Protein AF-A0A2T0TMZ8-F1 (afdb_monomer)

Secondary structure (DSSP, 8-state):
-EEEEEES---TT-EEEETTEEEE--TTS-HHHHHHHHHHSTTTSEEEEEE---------------

pLDDT: mean 74.01, std 14.35, range [41.53, 87.62]

Nearest PDB structures (foldseek):
  8pk0-assembly1_f  TM=1.815E-01  e=9.728E+00  Homo sapiens

Structure (mmCIF, N/CA/C/O backbone):
data_AF-A0A2T0TMZ8-F1
#
_entry.id   AF-A0A2T0TMZ8-F1
#
loop_
_atom_site.group_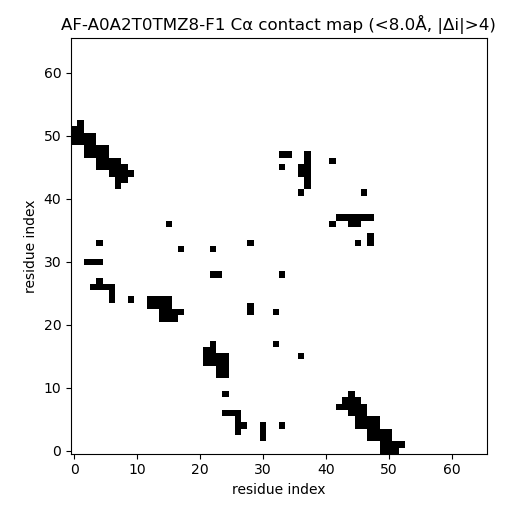PDB
_atom_site.id
_atom_site.type_symbol
_atom_site.label_atom_id
_atom_site.label_alt_id
_atom_site.label_comp_id
_atom_site.label_asym_id
_atom_site.label_entity_id
_atom_site.label_seq_id
_atom_site.pdbx_PDB_ins_code
_atom_site.Cartn_x
_atom_site.Cartn_y
_atom_site.Cartn_z
_atom_site.occupancy
_atom_site.B_iso_or_equiv
_atom_site.auth_seq_id
_atom_site.auth_comp_id
_atom_site.auth_asym_id
_atom_site.auth_atom_id
_atom_site.pdbx_PDB_model_num
ATOM 1 N N . MET A 1 1 ? -12.498 10.646 9.480 1.00 52.53 1 MET A N 1
ATOM 2 C CA . MET A 1 1 ? -11.146 10.332 9.990 1.00 52.53 1 MET A CA 1
ATOM 3 C C . MET A 1 1 ? -10.225 10.305 8.782 1.00 52.53 1 MET A C 1
ATOM 5 O O . MET A 1 1 ? -10.531 9.567 7.851 1.00 52.53 1 MET A O 1
ATOM 9 N N . ALA A 1 2 ? -9.219 11.179 8.714 1.00 64.12 2 ALA A N 1
ATOM 10 C CA . ALA A 1 2 ? -8.326 11.255 7.557 1.00 64.12 2 ALA A CA 1
ATOM 11 C C . ALA A 1 2 ? -7.169 10.265 7.759 1.00 64.12 2 ALA A C 1
ATOM 13 O O . ALA A 1 2 ? -6.345 10.441 8.649 1.00 64.12 2 ALA A 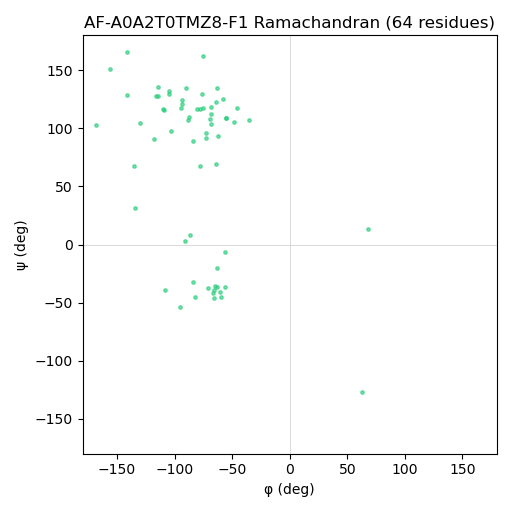O 1
ATOM 14 N N . LYS A 1 3 ? -7.141 9.184 6.975 1.00 76.06 3 LYS A N 1
ATOM 15 C CA . LYS A 1 3 ? -6.033 8.221 6.998 1.00 76.06 3 LYS A CA 1
ATOM 16 C C . LYS A 1 3 ? -4.994 8.660 5.970 1.00 76.06 3 LYS A C 1
ATOM 18 O O . LYS A 1 3 ? -5.355 9.024 4.853 1.00 76.06 3 LYS A O 1
ATOM 23 N N . LYS A 1 4 ? -3.721 8.636 6.349 1.00 81.94 4 LYS A N 1
ATOM 24 C CA . LYS A 1 4 ? -2.587 8.985 5.497 1.00 81.94 4 LYS A CA 1
ATOM 25 C C . LYS A 1 4 ? -1.861 7.720 5.060 1.00 81.94 4 LYS A C 1
ATOM 27 O O . LYS A 1 4 ? -1.523 6.871 5.885 1.00 81.94 4 LYS A O 1
ATOM 32 N N . ILE A 1 5 ? -1.627 7.604 3.759 1.00 84.31 5 ILE A N 1
ATOM 33 C CA . ILE A 1 5 ? -0.922 6.476 3.151 1.00 84.31 5 ILE A CA 1
ATOM 34 C C . ILE A 1 5 ? 0.550 6.861 3.045 1.00 84.31 5 ILE A C 1
ATOM 36 O O . ILE A 1 5 ? 0.880 7.853 2.403 1.00 84.31 5 ILE A O 1
ATOM 40 N N . THR A 1 6 ? 1.422 6.080 3.673 1.00 85.06 6 THR A N 1
ATOM 41 C CA . THR A 1 6 ? 2.875 6.228 3.571 1.00 85.06 6 THR A CA 1
ATOM 42 C C . THR A 1 6 ? 3.410 5.064 2.755 1.00 85.06 6 THR A C 1
ATOM 44 O O . THR A 1 6 ? 3.307 3.914 3.180 1.00 85.06 6 THR A O 1
ATOM 47 N N . VAL A 1 7 ? 3.979 5.332 1.585 1.00 83.94 7 VAL A N 1
ATOM 48 C CA . VAL A 1 7 ? 4.613 4.288 0.772 1.00 83.94 7 VAL A CA 1
ATOM 49 C C . VAL A 1 7 ? 6.011 4.012 1.330 1.00 83.94 7 VAL A C 1
ATOM 51 O O . VAL A 1 7 ? 6.854 4.902 1.355 1.00 83.94 7 VAL A O 1
ATOM 54 N N . ILE A 1 8 ? 6.251 2.789 1.814 1.00 82.50 8 ILE A N 1
ATOM 55 C CA . ILE A 1 8 ? 7.551 2.375 2.373 1.00 82.50 8 ILE A CA 1
ATOM 56 C C . ILE A 1 8 ? 8.494 1.974 1.242 1.00 82.50 8 ILE A C 1
ATOM 58 O O . ILE A 1 8 ? 9.658 2.368 1.229 1.00 82.50 8 ILE A O 1
ATOM 62 N N . HIS A 1 9 ? 7.984 1.197 0.286 1.00 74.94 9 HIS A N 1
ATOM 63 C CA . HIS A 1 9 ? 8.766 0.717 -0.841 1.00 74.94 9 HIS A CA 1
ATOM 64 C C . HIS A 1 9 ? 8.181 1.253 -2.146 1.00 74.94 9 HIS A C 1
ATOM 66 O O . HIS A 1 9 ? 7.321 0.639 -2.777 1.00 74.94 9 HIS A O 1
ATOM 72 N N . SER A 1 10 ? 8.687 2.416 -2.561 1.00 63.66 10 SER A N 1
ATOM 73 C CA . SER A 1 10 ? 8.374 3.038 -3.849 1.00 63.66 10 SER A CA 1
ATOM 74 C C . SER A 1 10 ? 9.148 2.349 -4.968 1.00 63.66 10 SER A C 1
ATOM 76 O O . SER A 1 10 ? 10.050 2.924 -5.568 1.00 63.66 10 SER A O 1
ATOM 78 N N . ALA A 1 11 ? 8.831 1.090 -5.256 1.00 65.25 11 ALA A N 1
ATOM 79 C CA . ALA A 1 11 ? 9.142 0.579 -6.580 1.00 65.25 11 ALA A CA 1
ATOM 80 C C . ALA A 1 11 ? 8.202 1.319 -7.539 1.00 65.25 11 ALA A C 1
ATOM 82 O O . ALA A 1 11 ? 6.993 1.103 -7.507 1.00 65.25 11 ALA A O 1
ATOM 83 N N . GLU A 1 12 ? 8.738 2.241 -8.340 1.00 65.00 12 GLU A N 1
ATOM 84 C CA . GLU A 1 12 ? 7.988 3.252 -9.110 1.00 65.00 12 GLU A CA 1
ATOM 85 C C . GLU A 1 12 ? 6.911 2.689 -10.068 1.00 65.00 12 GLU A C 1
ATOM 87 O O . GLU A 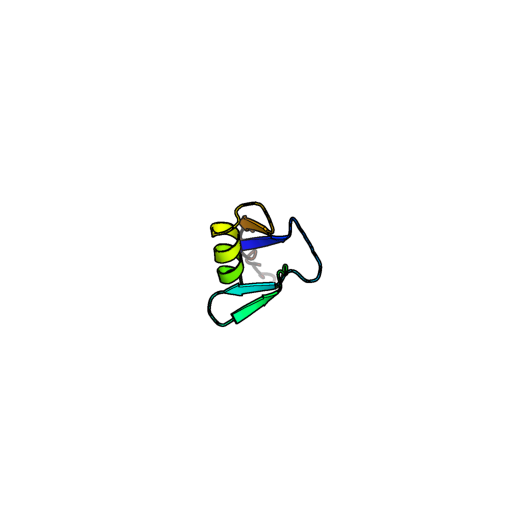1 12 ? 6.107 3.444 -10.622 1.00 65.00 12 GLU A O 1
ATOM 92 N N . ASN A 1 13 ? 6.841 1.363 -10.228 1.00 69.19 13 ASN A N 1
ATOM 93 C CA . ASN A 1 13 ? 5.867 0.633 -11.038 1.00 69.19 13 ASN A CA 1
ATOM 94 C C . ASN A 1 13 ? 5.260 -0.596 -10.334 1.00 69.19 13 ASN A C 1
ATOM 96 O O . ASN A 1 13 ? 4.935 -1.575 -11.001 1.00 69.19 13 ASN A O 1
ATOM 100 N N . LEU A 1 14 ? 5.104 -0.581 -9.006 1.00 77.38 14 LEU A N 1
ATOM 101 C CA . LEU A 1 14 ? 4.418 -1.677 -8.316 1.00 77.38 14 LEU A CA 1
ATOM 102 C C . LEU A 1 14 ? 2.894 -1.547 -8.485 1.00 77.38 14 LEU A C 1
ATOM 104 O O . LEU A 1 14 ? 2.278 -0.559 -8.071 1.00 77.38 14 LEU A O 1
ATOM 108 N N . ILE A 1 15 ? 2.308 -2.544 -9.147 1.00 84.00 15 ILE A N 1
ATOM 109 C CA . ILE A 1 15 ? 0.884 -2.628 -9.480 1.00 84.00 15 ILE A CA 1
ATOM 110 C C . ILE A 1 15 ? 0.307 -3.833 -8.738 1.00 84.00 15 ILE A C 1
ATOM 112 O O . ILE A 1 15 ? 0.843 -4.935 -8.837 1.00 84.00 15 ILE A O 1
ATOM 116 N N . PHE A 1 16 ? -0.775 -3.617 -7.995 1.00 84.12 16 PHE A N 1
ATOM 117 C CA . PHE A 1 16 ? -1.510 -4.668 -7.298 1.00 84.12 16 PHE A CA 1
ATOM 118 C C . PHE A 1 16 ? -2.806 -4.959 -8.030 1.00 84.12 16 PHE A C 1
ATOM 120 O O . PHE A 1 16 ? -3.572 -4.046 -8.327 1.00 84.12 16 PHE A O 1
ATOM 127 N N . SER A 1 17 ? -3.086 -6.232 -8.271 1.00 85.50 17 SER A N 1
ATOM 128 C CA . SER A 1 17 ? -4.382 -6.666 -8.782 1.00 85.50 17 SER A CA 1
ATOM 129 C C . SER A 1 17 ? -5.326 -6.922 -7.604 1.00 85.50 17 SER A C 1
ATOM 131 O O . SER A 1 17 ? -5.168 -7.901 -6.876 1.00 85.50 17 SER A O 1
ATOM 133 N N . ILE A 1 18 ? -6.296 -6.030 -7.395 1.00 83.25 18 ILE A N 1
ATOM 134 C CA . ILE A 1 18 ? -7.369 -6.177 -6.406 1.00 83.25 18 ILE A CA 1
ATOM 135 C C . ILE A 1 18 ? -8.637 -6.582 -7.163 1.00 83.25 18 ILE A C 1
ATOM 137 O O . ILE A 1 18 ? -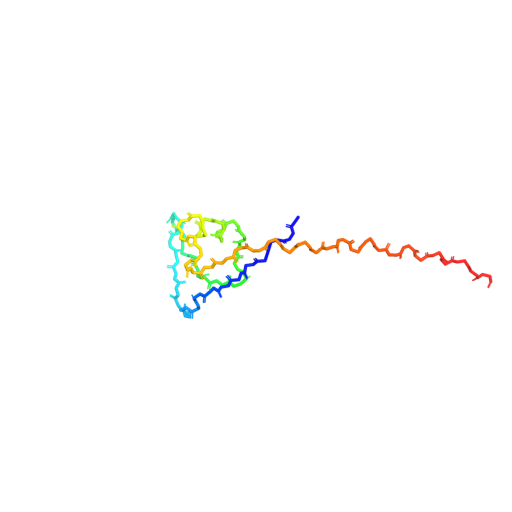9.328 -5.747 -7.752 1.00 83.25 18 ILE A O 1
ATOM 141 N N . GLY A 1 19 ? -8.928 -7.884 -7.175 1.00 82.88 19 GLY A N 1
ATOM 142 C CA . GLY A 1 19 ? -9.986 -8.445 -8.021 1.00 82.88 19 GLY A CA 1
ATOM 143 C C . GLY A 1 19 ? -9.662 -8.240 -9.504 1.00 82.88 19 GLY A C 1
ATOM 144 O O . GLY A 1 19 ? -8.563 -8.564 -9.940 1.00 82.88 19 GLY A O 1
ATOM 145 N N . ASP A 1 20 ? -10.594 -7.656 -10.258 1.00 85.88 20 ASP A N 1
ATOM 146 C CA . ASP A 1 20 ? -10.428 -7.331 -11.686 1.00 85.88 20 ASP A CA 1
ATOM 147 C C . ASP A 1 20 ? -9.764 -5.965 -11.945 1.00 85.88 20 ASP A C 1
ATOM 149 O O . ASP A 1 20 ? -9.761 -5.471 -13.074 1.00 85.88 20 ASP A O 1
ATOM 153 N N . ARG A 1 21 ? -9.254 -5.295 -10.903 1.00 82.12 21 ARG A N 1
ATOM 154 C CA . ARG A 1 21 ? -8.679 -3.948 -11.008 1.00 82.12 21 ARG A CA 1
ATOM 155 C C . ARG A 1 21 ? -7.194 -3.953 -10.703 1.00 82.12 21 ARG A C 1
ATOM 157 O O . ARG A 1 21 ? -6.764 -4.512 -9.701 1.00 82.12 21 ARG A O 1
ATOM 164 N N . GLU A 1 22 ? -6.432 -3.249 -11.527 1.00 86.81 22 GLU A N 1
ATOM 165 C CA . GLU A 1 22 ? -5.022 -2.964 -11.288 1.00 86.81 22 GLU A CA 1
ATOM 166 C C . GLU A 1 22 ? -4.882 -1.604 -10.598 1.00 86.81 22 GLU A C 1
ATOM 168 O O . GLU A 1 22 ? -5.264 -0.565 -11.139 1.00 86.81 22 GLU A O 1
ATOM 173 N N . VAL A 1 23 ? -4.345 -1.607 -9.382 1.00 84.12 23 VAL A N 1
ATOM 174 C CA . VAL A 1 23 ? -4.114 -0.415 -8.570 1.00 84.12 23 VAL A CA 1
ATOM 175 C C . VAL A 1 23 ? -2.616 -0.168 -8.493 1.00 84.12 23 VAL A C 1
ATOM 177 O O . VAL A 1 23 ? -1.857 -0.976 -7.956 1.00 84.12 23 VAL A O 1
ATOM 180 N N . LYS A 1 24 ? -2.176 0.969 -9.036 1.00 86.19 24 LYS A N 1
ATOM 181 C CA . LYS A 1 24 ? -0.793 1.422 -8.889 1.00 86.19 24 LYS A CA 1
ATOM 182 C C . LYS A 1 24 ? -0.593 1.986 -7.487 1.00 86.19 24 LYS A C 1
ATOM 184 O O . LYS A 1 24 ? -1.356 2.849 -7.051 1.00 86.19 24 LYS A O 1
ATOM 189 N N . LEU A 1 25 ? 0.452 1.525 -6.806 1.00 84.25 25 LEU A N 1
ATOM 190 C CA . LEU A 1 25 ? 0.750 1.966 -5.451 1.00 84.25 25 LEU A CA 1
ATOM 191 C C . LEU A 1 25 ? 1.190 3.441 -5.463 1.00 84.25 25 LEU A C 1
ATOM 193 O O . LEU A 1 25 ? 2.156 3.813 -6.129 1.00 84.25 25 LEU A O 1
ATOM 197 N N . SER A 1 26 ? 0.430 4.298 -4.780 1.00 82.00 26 SER A N 1
ATOM 198 C CA . SER A 1 26 ? 0.627 5.751 -4.760 1.00 82.00 26 SER A CA 1
ATOM 199 C C . SER A 1 26 ? 0.029 6.362 -3.495 1.00 82.00 26 SER A C 1
ATOM 201 O O . SER A 1 26 ? -0.981 5.886 -2.988 1.00 82.00 26 SER A O 1
ATOM 203 N N . GLU A 1 27 ? 0.590 7.472 -3.020 1.00 79.81 27 GLU A N 1
ATOM 204 C CA . GLU A 1 27 ? 0.035 8.243 -1.896 1.00 79.81 27 GLU A CA 1
ATOM 205 C C . GLU A 1 27 ? -1.350 8.837 -2.203 1.00 79.81 27 GLU A C 1
ATOM 207 O O . GLU A 1 27 ? -2.103 9.169 -1.292 1.00 79.81 27 GLU A O 1
ATOM 212 N N . SER A 1 28 ? -1.701 8.956 -3.489 1.00 79.25 28 SER A N 1
ATOM 213 C CA . SER A 1 28 ? -3.004 9.456 -3.948 1.00 79.25 28 SER A CA 1
ATOM 214 C C . SER A 1 28 ? -4.053 8.356 -4.152 1.00 79.25 28 SER A C 1
ATOM 216 O O . SER A 1 28 ? -5.152 8.643 -4.627 1.00 79.25 28 SER A O 1
ATOM 218 N N . MET A 1 29 ? -3.730 7.094 -3.856 1.00 81.31 29 MET A N 1
ATOM 219 C CA . MET A 1 29 ? -4.659 5.988 -4.084 1.00 81.31 29 MET A CA 1
ATOM 220 C C . MET A 1 29 ? -5.782 5.942 -3.032 1.00 81.31 29 MET A C 1
ATOM 222 O O . MET A 1 29 ? -5.662 6.535 -1.955 1.00 81.31 29 MET A O 1
ATOM 226 N N . PRO A 1 30 ? -6.893 5.234 -3.303 1.00 85.44 30 PRO A N 1
ATOM 227 C CA . PRO A 1 30 ? -7.990 5.129 -2.353 1.00 85.44 30 PRO A CA 1
ATOM 228 C C . PRO A 1 30 ? -7.549 4.423 -1.068 1.00 85.44 30 PRO A C 1
ATOM 230 O O . PRO A 1 30 ? -6.946 3.352 -1.103 1.00 85.44 30 PRO A O 1
ATOM 233 N N . ILE A 1 31 ? -7.934 4.980 0.082 1.00 84.00 31 ILE A N 1
ATOM 234 C CA . ILE A 1 31 ? -7.617 4.401 1.397 1.00 84.00 31 ILE A CA 1
ATOM 235 C C . ILE A 1 31 ? -8.109 2.953 1.514 1.00 84.00 31 ILE A C 1
ATOM 237 O O . ILE A 1 31 ? -7.409 2.133 2.088 1.00 84.00 31 ILE A O 1
ATOM 241 N N . LYS A 1 32 ? -9.268 2.611 0.936 1.00 85.50 32 LYS A N 1
ATOM 242 C CA . LYS A 1 32 ? -9.785 1.230 0.957 1.00 85.50 32 LYS A CA 1
ATOM 243 C C . LYS A 1 32 ? -8.846 0.239 0.268 1.00 85.50 32 LYS A C 1
ATOM 245 O O . LYS A 1 32 ? -8.649 -0.858 0.777 1.00 85.50 32 LYS A O 1
ATOM 250 N N . ASP A 1 33 ? -8.268 0.631 -0.864 1.00 86.69 33 ASP A N 1
ATOM 251 C CA . ASP A 1 33 ? -7.321 -0.210 -1.598 1.00 86.69 33 ASP A CA 1
ATOM 252 C C . ASP A 1 33 ? -6.000 -0.307 -0.831 1.00 86.69 33 ASP A C 1
ATOM 254 O O . ASP A 1 33 ? -5.406 -1.378 -0.742 1.00 86.69 33 ASP A O 1
ATOM 258 N N . ALA A 1 34 ? -5.585 0.792 -0.190 1.00 84.69 34 ALA A N 1
ATOM 259 C CA . ALA A 1 34 ? -4.441 0.789 0.711 1.00 84.69 34 ALA A CA 1
ATOM 260 C C . ALA A 1 34 ? -4.639 -0.177 1.870 1.00 84.69 34 ALA A C 1
ATOM 262 O O . ALA A 1 34 ? -3.729 -0.936 2.173 1.00 84.69 34 ALA A O 1
ATOM 263 N N . GLU A 1 35 ? -5.815 -0.169 2.499 1.00 86.62 35 GLU A N 1
ATOM 264 C CA . GLU A 1 35 ? -6.131 -1.056 3.620 1.00 86.62 35 GLU A CA 1
ATOM 265 C C . GLU A 1 35 ? -6.101 -2.520 3.198 1.00 86.62 35 GLU A C 1
ATOM 267 O O . GLU A 1 35 ? -5.629 -3.355 3.959 1.00 86.62 35 GLU A O 1
ATOM 272 N N . LEU A 1 36 ? -6.545 -2.837 1.979 1.00 87.62 36 LEU A N 1
ATOM 273 C CA . LEU A 1 36 ? -6.446 -4.192 1.438 1.00 87.62 36 LEU A CA 1
ATOM 274 C C . LEU A 1 36 ? -4.990 -4.611 1.221 1.00 87.62 36 LEU A C 1
ATOM 276 O O . LEU A 1 36 ? -4.604 -5.707 1.621 1.00 87.62 36 LEU A O 1
ATOM 280 N N . ILE A 1 37 ? -4.175 -3.737 0.628 1.00 85.56 37 ILE A N 1
ATOM 281 C CA . ILE A 1 37 ? -2.757 -4.022 0.381 1.00 85.56 37 ILE A CA 1
ATOM 282 C C . ILE A 1 37 ? -1.986 -4.125 1.703 1.00 85.56 37 ILE A C 1
ATOM 284 O O . ILE A 1 37 ? -1.179 -5.035 1.846 1.00 85.56 37 ILE A O 1
ATOM 288 N N . ASP A 1 38 ? -2.247 -3.252 2.678 1.00 86.38 38 ASP A N 1
ATOM 289 C CA . ASP A 1 38 ? -1.646 -3.313 4.019 1.00 86.38 38 ASP A CA 1
ATOM 290 C C . ASP A 1 38 ? -2.108 -4.557 4.785 1.00 86.38 38 ASP A C 1
ATOM 292 O O . ASP A 1 38 ? -1.306 -5.217 5.432 1.00 86.38 38 ASP A O 1
ATOM 296 N N . ALA A 1 39 ? -3.380 -4.949 4.671 1.00 86.38 39 ALA A N 1
ATOM 297 C CA . ALA A 1 39 ? -3.877 -6.175 5.291 1.00 86.38 39 ALA A CA 1
ATOM 298 C C . ALA A 1 39 ? -3.232 -7.432 4.687 1.00 86.38 39 ALA A C 1
ATOM 300 O O . ALA A 1 39 ? -2.988 -8.408 5.396 1.00 86.38 39 ALA A O 1
ATOM 301 N N . GLN A 1 40 ? -2.954 -7.414 3.383 1.00 87.50 40 GLN A N 1
ATOM 302 C CA . GLN A 1 40 ? -2.348 -8.537 2.673 1.00 87.50 40 GLN A CA 1
AT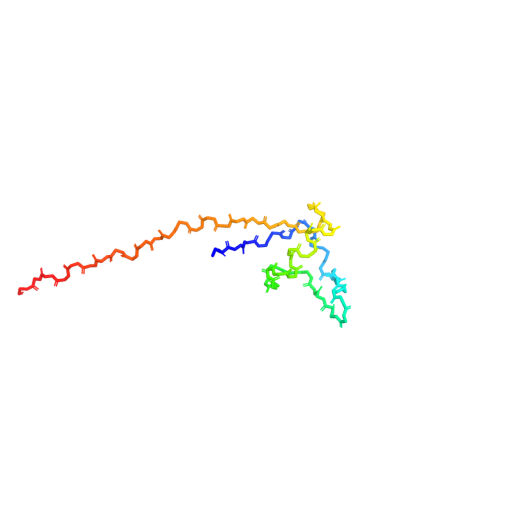OM 303 C C . GLN A 1 40 ? -0.816 -8.563 2.797 1.00 87.50 40 GLN A C 1
ATOM 305 O O . GLN A 1 40 ? -0.220 -9.638 2.851 1.00 87.50 40 GLN A O 1
ATOM 310 N N . TYR A 1 41 ? -0.186 -7.390 2.882 1.00 85.50 41 TYR A N 1
ATOM 311 C CA . TYR A 1 41 ? 1.261 -7.184 2.967 1.00 85.50 41 TYR A CA 1
ATOM 312 C C . TYR A 1 41 ? 1.616 -6.133 4.037 1.00 85.50 41 TYR A C 1
ATOM 314 O O . TYR A 1 41 ? 2.116 -5.047 3.710 1.00 85.50 41 TYR A O 1
ATOM 322 N N . PRO A 1 42 ? 1.391 -6.449 5.322 1.00 83.69 42 PRO A N 1
ATOM 323 C CA . PRO A 1 42 ? 1.517 -5.482 6.407 1.00 83.69 42 PRO A CA 1
ATOM 324 C C . PRO A 1 42 ? 2.953 -4.988 6.560 1.00 83.69 42 PRO A C 1
ATOM 326 O O . PRO A 1 42 ? 3.878 -5.772 6.774 1.00 83.69 42 PRO A O 1
ATOM 329 N N . GLY A 1 43 ? 3.139 -3.668 6.457 1.00 80.69 43 GLY A N 1
ATOM 330 C CA . GLY A 1 43 ? 4.436 -3.010 6.646 1.00 80.69 43 GLY A CA 1
ATOM 331 C C . GLY A 1 43 ? 5.487 -3.306 5.570 1.00 80.69 43 GLY A C 1
ATOM 332 O O . GLY A 1 43 ? 6.662 -3.008 5.779 1.00 80.69 43 GLY A O 1
ATOM 333 N N . LEU A 1 44 ? 5.082 -3.888 4.439 1.00 83.44 44 LEU A N 1
ATOM 334 C CA . LEU A 1 44 ? 5.987 -4.304 3.364 1.00 83.44 44 LEU A CA 1
ATOM 335 C C . LEU A 1 44 ? 6.092 -3.240 2.267 1.00 83.44 44 LEU A C 1
ATOM 337 O O . LEU A 1 44 ? 7.187 -2.792 1.933 1.00 83.44 44 LEU A O 1
ATOM 341 N N . TYR A 1 45 ? 4.948 -2.812 1.727 1.00 85.00 45 TYR A N 1
ATOM 342 C CA . TYR A 1 45 ? 4.897 -1.863 0.608 1.00 85.00 45 TYR A CA 1
ATOM 343 C C . TYR A 1 45 ? 4.401 -0.486 1.026 1.00 85.00 45 TYR A C 1
ATOM 345 O O . TYR A 1 45 ? 4.922 0.536 0.576 1.00 85.00 45 TYR A O 1
ATOM 353 N N . LEU A 1 46 ? 3.409 -0.454 1.909 1.00 85.94 46 LEU A N 1
ATOM 354 C CA . LEU A 1 46 ? 2.804 0.765 2.410 1.00 85.94 46 LEU A CA 1
ATOM 355 C C . LEU A 1 46 ? 2.481 0.622 3.893 1.00 85.94 46 LEU A C 1
ATOM 357 O O . LEU A 1 46 ? 2.521 -0.473 4.447 1.00 85.94 46 LEU A O 1
ATOM 361 N N . LYS A 1 47 ? 2.197 1.752 4.526 1.00 85.06 47 LYS A N 1
ATOM 362 C CA . LYS A 1 47 ? 1.740 1.841 5.903 1.00 85.06 47 LYS A CA 1
ATOM 363 C C . LYS A 1 47 ? 0.685 2.919 6.005 1.00 85.06 47 LYS A C 1
ATOM 365 O O . LYS A 1 47 ? 0.897 4.053 5.575 1.00 85.06 47 LYS A O 1
ATOM 370 N N . ILE A 1 48 ? -0.442 2.568 6.601 1.00 85.06 48 ILE A N 1
ATOM 371 C CA . ILE A 1 48 ? -1.527 3.509 6.835 1.00 85.06 48 ILE A CA 1
ATOM 372 C C . ILE A 1 48 ? -1.354 4.074 8.231 1.00 85.06 48 ILE A C 1
ATOM 374 O O . ILE A 1 48 ? -1.262 3.348 9.218 1.00 85.06 48 ILE A O 1
ATOM 378 N N . THR A 1 49 ? -1.281 5.392 8.301 1.00 81.19 49 THR A N 1
ATOM 37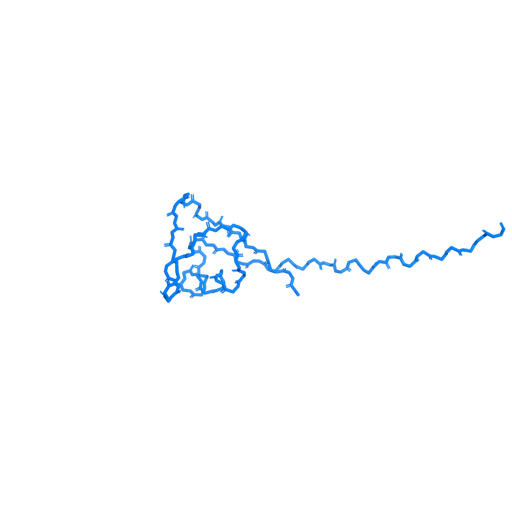9 C CA . THR A 1 49 ? -1.168 6.124 9.557 1.00 81.19 49 THR A CA 1
ATOM 380 C C . THR A 1 49 ? -2.448 6.920 9.704 1.00 81.19 49 THR A C 1
ATOM 382 O O . THR A 1 49 ? -2.848 7.618 8.774 1.00 81.19 49 THR A O 1
ATOM 385 N N . GLU A 1 50 ? -3.130 6.809 10.838 1.00 74.56 50 GLU A N 1
ATOM 386 C CA .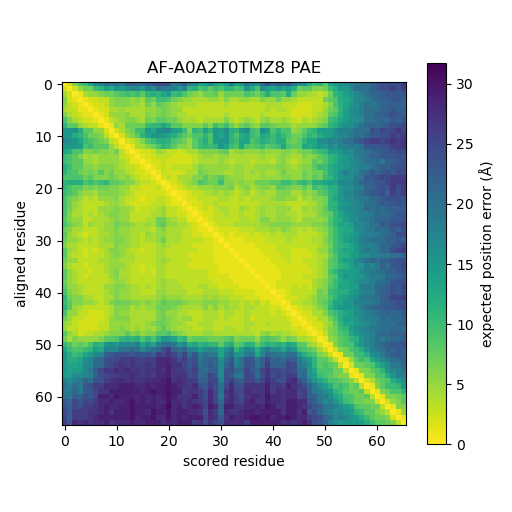 GLU A 1 50 ? -4.194 7.760 11.131 1.00 74.56 50 GLU A CA 1
ATOM 387 C C . GLU A 1 50 ? -3.546 9.115 11.371 1.00 74.56 50 GLU A C 1
ATOM 389 O O . GLU A 1 50 ? -2.826 9.314 12.349 1.00 74.56 50 GLU A O 1
ATOM 394 N N . ASP A 1 51 ? -3.791 10.048 10.453 1.00 59.66 51 ASP A N 1
ATOM 395 C CA . ASP A 1 51 ? -3.589 11.445 10.760 1.00 59.66 51 ASP A CA 1
ATOM 396 C C . ASP A 1 51 ? -4.743 11.780 11.706 1.00 59.66 51 ASP A C 1
ATOM 398 O O . ASP A 1 51 ? -5.884 12.034 11.301 1.00 59.66 51 ASP A O 1
ATOM 402 N N . THR A 1 52 ? -4.474 11.731 13.010 1.00 48.25 52 THR A N 1
ATOM 403 C CA . THR A 1 52 ? -5.228 12.529 13.972 1.00 48.25 52 THR A CA 1
ATOM 404 C C . THR A 1 52 ? -4.944 13.989 13.644 1.00 48.25 52 THR A C 1
ATOM 406 O O . THR A 1 52 ? -4.250 14.686 14.380 1.00 48.25 52 THR A O 1
ATOM 409 N N . ALA A 1 53 ? -5.465 14.450 12.506 1.00 44.94 53 ALA A N 1
ATOM 410 C CA . ALA A 1 53 ? -5.690 15.845 12.245 1.00 44.94 53 ALA A CA 1
ATOM 411 C C . ALA A 1 53 ? -6.700 16.261 13.301 1.00 44.94 53 ALA A C 1
ATOM 413 O O . ALA A 1 53 ? -7.908 16.043 13.176 1.00 44.94 53 ALA A O 1
ATOM 414 N N . THR A 1 54 ? -6.149 16.770 14.398 1.00 41.53 54 THR A N 1
ATOM 415 C CA . THR A 1 54 ? -6.802 17.637 15.353 1.00 41.53 54 THR A CA 1
ATOM 416 C C . THR A 1 54 ? -7.741 18.512 14.549 1.00 41.53 54 THR A C 1
ATOM 418 O O . THR A 1 54 ? -7.308 19.371 13.782 1.00 41.53 54 THR A O 1
ATOM 421 N N . THR A 1 55 ? -9.036 18.234 14.664 1.00 44.00 55 THR A N 1
ATOM 422 C CA . THR A 1 55 ? -10.079 19.164 14.275 1.00 44.00 55 THR A CA 1
ATOM 423 C C . THR A 1 55 ? -9.694 20.489 14.903 1.00 44.00 55 THR A C 1
ATOM 425 O O . THR A 1 55 ? -9.779 20.633 16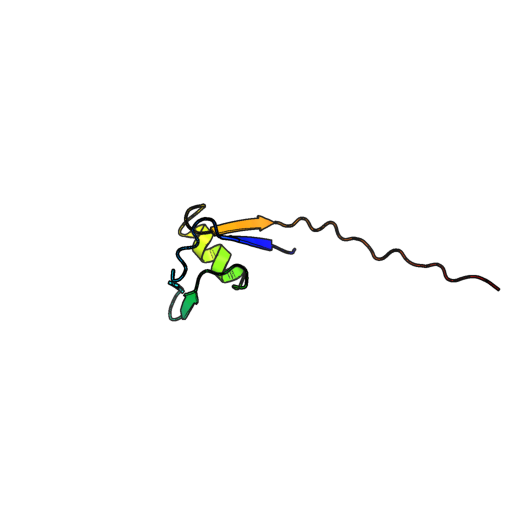.119 1.00 44.00 55 THR A O 1
ATOM 428 N N . THR A 1 56 ? -9.204 21.433 14.109 1.00 48.56 56 THR A N 1
ATOM 429 C CA . THR A 1 56 ? -9.323 22.838 14.456 1.00 48.56 56 THR A CA 1
ATOM 430 C C . THR A 1 56 ? -10.820 23.109 14.338 1.00 48.56 56 THR A C 1
ATOM 432 O O . THR A 1 56 ? -11.320 23.141 13.210 1.00 48.56 56 THR A O 1
ATOM 435 N N . PRO A 1 57 ? -11.599 23.215 15.434 1.00 47.31 57 PRO A N 1
ATOM 436 C CA . PRO A 1 57 ? -12.870 23.895 15.301 1.00 47.31 57 PRO A CA 1
ATOM 437 C C . PRO A 1 57 ? -12.523 25.294 14.797 1.00 47.31 57 PRO A C 1
ATOM 439 O O . PRO A 1 57 ? -11.654 25.961 15.361 1.00 47.31 57 PRO A O 1
ATOM 442 N N . ALA A 1 58 ? -13.130 25.694 13.685 1.00 52.84 58 ALA A N 1
ATOM 443 C CA . ALA A 1 58 ? -13.062 27.062 13.211 1.00 52.84 58 ALA A CA 1
ATOM 444 C C . ALA A 1 58 ? -13.327 27.991 14.404 1.00 52.84 58 ALA A C 1
ATOM 446 O O . ALA A 1 58 ? -14.386 27.909 15.028 1.00 52.84 58 ALA A O 1
ATOM 447 N N . THR A 1 59 ? -12.339 28.816 14.762 1.00 48.97 59 THR A N 1
ATOM 448 C CA . THR A 1 59 ? -12.522 29.896 15.726 1.00 48.97 59 THR A CA 1
ATOM 449 C C . THR A 1 59 ? -13.663 30.757 15.211 1.00 48.97 59 THR A C 1
ATOM 451 O O . THR A 1 59 ? -13.533 31.440 14.199 1.00 48.97 59 THR A O 1
ATOM 454 N N . THR A 1 60 ? -14.799 30.674 15.896 1.00 54.94 60 THR A N 1
ATOM 455 C CA . THR A 1 60 ? -15.923 31.591 15.765 1.00 54.94 60 THR A CA 1
ATOM 456 C C . THR A 1 60 ? -15.389 32.997 15.999 1.00 54.94 60 THR A C 1
ATOM 458 O O . THR A 1 60 ? -14.997 33.332 17.114 1.00 54.94 60 THR A O 1
ATOM 461 N N . GLU A 1 61 ? -15.323 33.803 14.950 1.00 57.88 61 GLU A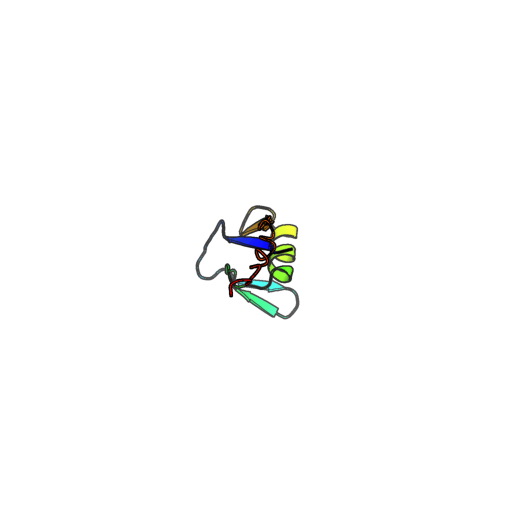 N 1
ATOM 462 C CA . GLU A 1 61 ? -15.014 35.223 15.052 1.00 57.88 61 GLU A CA 1
ATOM 463 C C . GLU A 1 61 ? -16.269 35.937 15.595 1.00 57.88 61 GLU A C 1
ATOM 465 O O . GLU A 1 61 ? -17.321 35.875 14.955 1.00 57.88 61 GLU A O 1
ATOM 470 N N . PRO A 1 62 ? -16.247 36.582 16.779 1.00 58.69 62 PRO A N 1
ATOM 471 C CA . PRO A 1 62 ? -17.330 37.464 17.177 1.00 58.69 62 PRO A CA 1
ATOM 472 C C . PRO A 1 62 ? -17.077 38.839 16.553 1.00 58.69 62 PRO A C 1
ATOM 474 O O . PRO A 1 62 ? -16.457 39.709 17.164 1.00 58.69 62 PRO A O 1
ATOM 477 N N . THR A 1 63 ? -17.564 39.068 15.336 1.00 51.97 63 THR A N 1
ATOM 478 C CA . THR A 1 63 ? -17.560 40.415 14.756 1.00 51.97 63 THR A CA 1
ATOM 479 C C . THR A 1 63 ? -18.628 41.262 15.458 1.00 51.97 63 THR A C 1
ATOM 481 O O . THR A 1 63 ? -19.798 41.284 15.080 1.00 51.97 63 THR A O 1
ATOM 484 N N . LYS A 1 64 ? -18.228 41.963 16.524 1.00 60.69 64 LYS A N 1
ATOM 485 C CA . LYS A 1 64 ? -18.975 43.083 17.107 1.00 60.69 64 LYS A CA 1
ATOM 486 C C . LYS A 1 64 ? -18.041 44.274 17.284 1.00 60.69 64 LYS A C 1
ATOM 488 O O . LYS A 1 64 ? -17.267 44.309 18.235 1.00 60.69 64 LYS A O 1
ATOM 493 N N . THR A 1 65 ? -18.152 45.275 16.417 1.00 53.69 65 THR A N 1
ATOM 494 C CA . THR A 1 65 ? -17.799 46.685 16.699 1.00 53.69 65 THR A CA 1
ATOM 495 C C . THR A 1 65 ? -18.364 47.522 15.545 1.00 53.69 65 THR A C 1
ATOM 497 O O . THR A 1 65 ? -18.037 47.259 14.397 1.00 53.69 65 THR A O 1
ATOM 500 N N . LYS A 1 66 ? -19.491 48.208 15.764 1.00 56.66 66 LYS A N 1
ATOM 501 C CA . LYS A 1 66 ? -19.659 49.580 16.289 1.00 56.66 66 LYS A CA 1
ATOM 502 C C . LYS A 1 66 ? -19.486 50.630 15.196 1.00 56.66 66 LYS A C 1
ATOM 504 O O . LYS A 1 66 ? -18.375 50.713 14.644 1.00 56.66 66 LYS A O 1
#

Organism: NCBI:txid1469603

Radius of gyration: 18.18 Å; Cα contacts (8 Å, |Δi|>4): 81; chains: 1; bounding box: 29×58×29 Å

Sequence (66 aa):
MAKKITVIHSAENLIFSIGDREVKLSESMPIKDAELIDAQYPGLYLKITEDTATTTPATTEPTKTK

Solvent-accessible surface area (backbone atoms only — not comparable to full-atom values): 4401 Å² total; per-residue (Å²): 134,56,72,40,59,42,70,73,51,78,57,93,80,48,66,44,72,63,82,100,40,80,44,63,76,54,70,85,50,58,66,70,60,49,51,51,49,30,71,76,38,67,75,62,44,33,44,80,40,76,47,80,69,72,76,72,74,76,78,80,76,83,92,78,82,136

Foldseek 3Di:
DDKWKAFPDPPVADWDDDDPDTDGDDRPDDVVVVVVCCVVVPPHTIDIDPPPPPPPPPPDDPPDDD

Mean predicted aligned error: 10.96 Å